Protein AF-A0AAV4RDX1-F1 (afdb_monomer)

Nearest PDB structures (foldseek):
  7c7e-assembly1_A-2  TM=2.075E-01  e=7.417E+00  Escherichia coli IAI39
  8axk-assembly1_C  TM=1.659E-01  e=8.824E+00  Shigella flexneri

Sequence (148 aa):
MASTQFSVLTVLIICLSMTISLCVAQLPKKKDTAIMECVDQQMCQCELVSRFDKCYQYLTDETKIWFVDQINACEIEKVDPDAYTDGVRKICTHDREEIEPCFDDVNKKLMERVRQSATGQFGPDETKAFEEARVCQTILVINIGTSV

Structure (mmCIF, N/CA/C/O backbone):
data_AF-A0AAV4RDX1-F1
#
_entry.id   AF-A0AAV4RDX1-F1
#
loop_
_atom_site.group_PDB
_atom_site.id
_atom_site.type_symbol
_atom_site.label_atom_id
_atom_site.label_alt_id
_atom_site.label_comp_id
_atom_site.label_asym_id
_atom_site.label_entity_id
_atom_site.label_seq_id
_atom_site.pdbx_PDB_ins_code
_atom_site.Cartn_x
_atom_site.Cartn_y
_atom_site.Cartn_z
_atom_site.occupancy
_atom_site.B_iso_or_equiv
_atom_site.auth_seq_id
_atom_site.auth_comp_id
_atom_site.auth_asym_id
_atom_site.auth_atom_id
_atom_site.pdbx_PDB_model_num
ATOM 1 N N . MET A 1 1 ? 0.770 68.997 8.759 1.00 43.66 1 MET A N 1
ATOM 2 C CA . MET A 1 1 ? -0.037 68.505 7.622 1.00 43.66 1 MET A CA 1
ATOM 3 C C . MET A 1 1 ? 0.648 67.267 7.065 1.00 43.66 1 MET A C 1
ATOM 5 O O . MET A 1 1 ? 1.591 67.388 6.300 1.00 43.66 1 MET A O 1
ATOM 9 N N . ALA A 1 2 ? 0.255 66.089 7.544 1.00 48.03 2 ALA A N 1
ATOM 10 C CA . ALA A 1 2 ? 0.837 64.800 7.180 1.00 48.03 2 ALA A CA 1
ATOM 11 C C . ALA A 1 2 ? -0.301 63.934 6.629 1.00 48.03 2 ALA A C 1
ATOM 13 O O . ALA A 1 2 ? -1.037 63.340 7.404 1.00 48.03 2 ALA A O 1
ATOM 14 N N . SER A 1 3 ? -0.538 63.965 5.314 1.00 52.47 3 SER A N 1
ATOM 15 C CA . SER A 1 3 ? -1.714 63.293 4.727 1.00 52.47 3 SER A CA 1
ATOM 16 C C . SER A 1 3 ? -1.479 62.674 3.344 1.00 52.47 3 SER A C 1
ATOM 18 O O . SER A 1 3 ? -2.438 62.381 2.637 1.00 52.47 3 SER A O 1
ATOM 20 N N . THR A 1 4 ? -0.228 62.446 2.939 1.00 51.94 4 THR A N 1
ATOM 21 C CA . THR A 1 4 ? 0.073 61.887 1.602 1.00 51.94 4 THR A CA 1
ATOM 22 C C . THR A 1 4 ? 1.056 60.719 1.598 1.00 51.94 4 THR A C 1
ATOM 24 O O . THR A 1 4 ? 1.109 59.998 0.609 1.00 51.94 4 THR A O 1
ATOM 27 N N . GLN A 1 5 ? 1.789 60.459 2.687 1.00 51.69 5 GLN A N 1
ATOM 28 C CA . GLN A 1 5 ? 2.758 59.351 2.721 1.00 51.69 5 GLN A CA 1
ATOM 29 C C . GLN A 1 5 ? 2.166 57.997 3.138 1.00 51.69 5 GLN A C 1
ATOM 31 O O . GLN A 1 5 ? 2.660 56.966 2.690 1.00 51.69 5 GLN A O 1
ATOM 36 N N . PHE A 1 6 ? 1.088 57.973 3.929 1.00 51.00 6 PHE A N 1
ATOM 37 C CA . PHE A 1 6 ? 0.485 56.707 4.367 1.00 51.00 6 PHE A CA 1
ATOM 38 C C . PHE A 1 6 ? -0.222 55.963 3.226 1.00 51.00 6 PHE A C 1
ATOM 40 O O . PHE A 1 6 ? -0.131 54.744 3.155 1.00 51.00 6 PHE A O 1
ATOM 47 N N . SER A 1 7 ? -0.855 56.669 2.284 1.00 56.03 7 SER A N 1
ATOM 48 C CA . SER A 1 7 ? -1.645 56.028 1.222 1.00 56.03 7 SER A CA 1
ATOM 49 C C . SER A 1 7 ? -0.803 55.268 0.194 1.00 56.03 7 SER A C 1
ATOM 51 O O . SER A 1 7 ? -1.237 54.232 -0.299 1.00 56.03 7 SER A O 1
ATOM 53 N N . VAL A 1 8 ? 0.410 55.740 -0.116 1.00 58.50 8 VAL A N 1
ATOM 54 C CA . VAL A 1 8 ? 1.284 55.081 -1.106 1.00 58.50 8 VAL A CA 1
ATOM 55 C C . VAL A 1 8 ? 1.846 53.772 -0.550 1.00 58.50 8 VAL A C 1
ATOM 57 O O . VAL A 1 8 ? 1.904 52.773 -1.266 1.00 58.50 8 VAL A O 1
ATOM 60 N N . LEU A 1 9 ? 2.200 53.752 0.740 1.00 60.84 9 LEU A N 1
ATOM 61 C CA . LEU A 1 9 ? 2.739 52.561 1.393 1.00 60.84 9 LEU A CA 1
ATOM 62 C C . LEU A 1 9 ? 1.693 51.437 1.449 1.00 60.84 9 LEU A C 1
ATOM 64 O O . LEU A 1 9 ? 2.001 50.290 1.137 1.00 60.84 9 LEU A O 1
ATOM 68 N N . THR A 1 10 ? 0.441 51.771 1.773 1.00 61.06 10 THR A N 1
ATOM 69 C CA . THR A 1 10 ? -0.650 50.790 1.850 1.00 61.06 10 THR A CA 1
ATOM 70 C C . THR A 1 10 ? -0.996 50.215 0.476 1.00 61.06 10 THR A C 1
ATOM 72 O O . THR A 1 10 ? -1.203 49.011 0.355 1.00 61.06 10 THR A O 1
ATOM 75 N N . VAL A 1 11 ? -0.992 51.041 -0.577 1.00 65.94 11 VAL A N 1
ATOM 76 C CA . VAL A 1 11 ? -1.222 50.576 -1.957 1.00 65.94 11 VAL A CA 1
ATOM 77 C C . VAL A 1 11 ? -0.087 49.661 -2.429 1.00 65.94 11 VAL A C 1
ATOM 79 O O . VAL A 1 11 ? -0.359 48.629 -3.034 1.00 65.94 11 VAL A O 1
ATOM 82 N N . LEU A 1 12 ? 1.173 49.968 -2.099 1.00 63.56 12 LEU A N 1
ATOM 83 C CA . LEU A 1 12 ? 2.311 49.101 -2.427 1.00 63.56 12 LEU A CA 1
ATOM 84 C C . LEU A 1 12 ? 2.246 47.746 -1.710 1.00 63.56 12 LEU A C 1
ATOM 86 O O . LEU A 1 12 ? 2.514 46.724 -2.335 1.00 63.56 12 LEU A O 1
ATOM 90 N N . ILE A 1 13 ? 1.841 47.718 -0.437 1.00 67.12 13 ILE A N 1
ATOM 91 C CA . ILE A 1 13 ? 1.683 46.471 0.330 1.00 67.12 13 ILE A CA 1
ATOM 92 C C . ILE A 1 13 ? 0.556 45.605 -0.252 1.00 67.12 13 ILE A C 1
ATOM 94 O O . ILE A 1 13 ? 0.720 44.392 -0.367 1.00 67.12 13 ILE A O 1
ATOM 98 N N . ILE A 1 14 ? -0.560 46.212 -0.672 1.00 63.03 14 ILE A N 1
ATOM 99 C CA . ILE A 1 14 ? -1.676 45.492 -1.308 1.00 63.03 14 ILE A CA 1
ATOM 100 C C . ILE A 1 14 ? -1.275 44.974 -2.699 1.00 63.03 14 ILE A C 1
ATOM 102 O O . ILE A 1 14 ? -1.549 43.825 -3.035 1.00 63.03 14 ILE A O 1
ATOM 106 N N . CYS A 1 15 ? -0.563 45.770 -3.500 1.00 60.66 15 CYS A N 1
ATOM 107 C CA . CYS A 1 15 ? -0.071 45.316 -4.803 1.00 60.66 15 CYS A CA 1
ATOM 108 C C . CYS A 1 15 ? 0.953 44.175 -4.675 1.00 60.66 15 CYS A C 1
ATOM 110 O O . CYS A 1 15 ? 0.930 43.244 -5.480 1.00 60.66 15 CYS A O 1
ATOM 112 N N . LEU A 1 16 ? 1.820 44.211 -3.656 1.00 57.97 16 LEU A N 1
ATOM 113 C CA . LEU A 1 16 ? 2.773 43.135 -3.364 1.00 57.97 16 LEU A CA 1
ATOM 114 C C . LEU A 1 16 ? 2.081 41.869 -2.835 1.00 57.97 16 LEU A C 1
ATOM 116 O O . LEU A 1 16 ? 2.490 40.763 -3.178 1.00 57.97 16 LEU A O 1
ATOM 120 N N . SER A 1 17 ? 1.008 41.989 -2.048 1.00 58.28 17 SER A N 1
ATOM 121 C CA . SER A 1 17 ? 0.277 40.813 -1.555 1.00 58.28 17 SER A CA 1
ATOM 122 C C . SER A 1 17 ? -0.539 40.120 -2.654 1.00 58.28 17 SER A C 1
ATOM 124 O O . SER A 1 17 ? -0.645 38.889 -2.659 1.00 58.28 17 SER A O 1
ATOM 126 N N . MET A 1 18 ? -1.049 40.876 -3.634 1.00 51.94 18 MET A N 1
ATOM 127 C CA . MET A 1 18 ? -1.734 40.309 -4.800 1.00 51.94 18 MET A CA 1
ATOM 128 C C . MET A 1 18 ? -0.763 39.604 -5.759 1.00 51.94 18 MET A C 1
ATOM 130 O O . MET A 1 18 ? -1.091 38.529 -6.257 1.00 51.94 18 MET A O 1
ATOM 134 N N . THR A 1 19 ? 0.453 40.126 -5.969 1.00 53.78 19 THR A N 1
ATOM 135 C CA . THR A 1 19 ? 1.465 39.453 -6.808 1.00 53.78 19 THR A CA 1
ATOM 136 C C . THR A 1 19 ? 2.051 38.207 -6.143 1.00 53.78 19 THR A C 1
ATOM 138 O O . THR A 1 19 ? 2.257 37.206 -6.827 1.00 53.78 19 THR A O 1
ATOM 141 N N . ILE A 1 20 ? 2.224 38.201 -4.815 1.00 53.25 20 ILE A N 1
ATOM 142 C CA . ILE A 1 20 ? 2.609 36.988 -4.071 1.00 53.25 20 ILE A CA 1
ATOM 143 C C . ILE A 1 20 ? 1.514 35.918 -4.183 1.00 53.25 20 ILE A C 1
ATOM 145 O O . ILE A 1 20 ? 1.821 34.758 -4.444 1.00 53.25 20 ILE A O 1
ATOM 149 N N . SER A 1 21 ? 0.238 36.297 -4.069 1.00 50.03 21 SER A N 1
ATOM 150 C CA . SER A 1 21 ? -0.882 35.346 -4.169 1.00 50.03 21 SER A CA 1
ATOM 151 C C . SER A 1 21 ? -1.014 34.728 -5.569 1.00 50.03 21 SER A C 1
ATOM 153 O O . SER A 1 21 ? -1.343 33.550 -5.692 1.00 50.03 21 SER A O 1
ATOM 155 N N . LEU A 1 22 ? -0.696 35.486 -6.626 1.00 44.72 22 LEU A N 1
ATOM 156 C CA . LEU A 1 22 ? -0.676 34.988 -8.007 1.00 44.72 22 LEU A CA 1
ATOM 157 C C . LEU A 1 22 ? 0.538 34.088 -8.303 1.00 44.72 22 LEU A C 1
ATOM 159 O O . LEU A 1 22 ? 0.374 33.075 -8.979 1.00 44.72 22 LEU A O 1
ATOM 163 N N . CYS A 1 23 ? 1.718 34.380 -7.745 1.00 43.03 23 CYS A N 1
ATOM 164 C CA . CYS A 1 23 ? 2.892 33.506 -7.877 1.00 43.03 23 CYS A CA 1
ATOM 165 C C . CYS A 1 23 ? 2.763 32.206 -7.064 1.00 43.03 23 CYS A C 1
ATOM 167 O O . CYS A 1 23 ? 3.229 31.161 -7.509 1.00 43.03 23 CYS A O 1
ATOM 169 N N . VAL A 1 24 ? 2.099 32.235 -5.903 1.00 47.25 24 VAL A N 1
ATOM 170 C CA . VAL A 1 24 ? 1.846 31.027 -5.092 1.00 47.25 24 VAL A CA 1
ATOM 171 C C . VAL A 1 24 ? 0.793 30.122 -5.746 1.00 47.25 24 VAL A C 1
ATOM 173 O O . VAL A 1 24 ? 0.912 28.903 -5.668 1.00 47.25 24 VAL A O 1
ATOM 176 N N . ALA A 1 25 ? -0.186 30.686 -6.462 1.00 47.22 25 ALA A N 1
ATOM 177 C CA . ALA A 1 25 ? -1.179 29.913 -7.217 1.00 47.22 25 ALA A CA 1
ATOM 178 C C . ALA A 1 25 ? -0.620 29.261 -8.501 1.00 47.22 25 ALA A C 1
ATOM 180 O O . ALA A 1 25 ? -1.239 28.343 -9.037 1.00 47.22 25 ALA A O 1
ATOM 181 N N . GLN A 1 26 ? 0.537 29.728 -8.986 1.00 39.31 26 GLN A N 1
ATOM 182 C CA . GLN A 1 26 ? 1.207 29.238 -10.197 1.00 39.31 26 GLN A CA 1
ATOM 183 C C . GLN A 1 26 ? 2.486 28.446 -9.925 1.00 39.31 26 GLN A C 1
ATOM 185 O O . GLN A 1 26 ? 3.146 28.033 -10.880 1.00 39.31 26 GLN A O 1
ATOM 190 N N . LEU A 1 27 ? 2.831 28.175 -8.662 1.00 36.56 27 LEU A N 1
ATOM 191 C CA . LEU A 1 2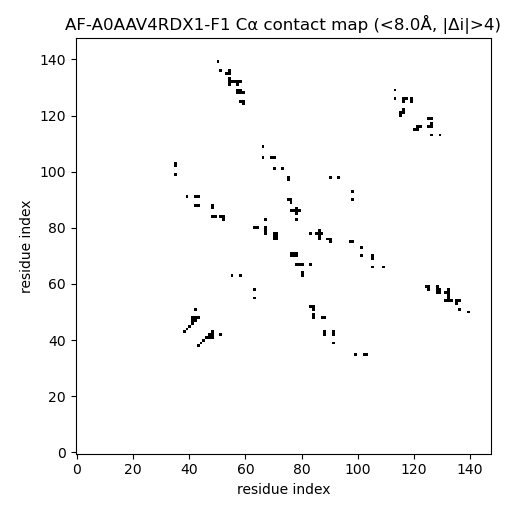7 ? 3.757 27.083 -8.407 1.00 36.56 27 LEU A CA 1
ATOM 192 C C . LEU A 1 27 ? 3.070 25.824 -8.943 1.00 36.56 27 LEU A C 1
ATOM 194 O O . LEU A 1 27 ? 1.999 25.473 -8.431 1.00 36.56 27 LEU A O 1
ATOM 198 N N . PRO A 1 28 ? 3.616 25.155 -9.979 1.00 38.41 28 PRO A N 1
ATOM 199 C CA . PRO A 1 28 ? 3.137 23.828 -10.304 1.00 38.41 28 PRO A CA 1
ATOM 200 C C . PRO A 1 28 ? 3.198 23.069 -8.988 1.00 38.41 28 PRO A C 1
ATOM 202 O O . PRO A 1 28 ? 4.229 23.108 -8.311 1.00 38.41 28 PRO A O 1
ATOM 205 N N . LYS A 1 29 ? 2.077 22.465 -8.575 1.00 41.88 29 LYS A N 1
ATOM 206 C CA . LYS A 1 29 ? 2.102 21.455 -7.522 1.00 41.88 29 LYS A CA 1
ATOM 207 C C . LYS A 1 29 ? 3.239 20.532 -7.934 1.00 41.88 29 LYS A C 1
ATOM 209 O O . LYS A 1 29 ? 3.093 19.844 -8.944 1.00 41.88 29 LYS A O 1
ATOM 214 N N . LYS A 1 30 ? 4.403 20.626 -7.276 1.00 42.34 30 LYS A N 1
ATOM 215 C CA . LYS A 1 30 ? 5.473 19.648 -7.448 1.00 42.34 30 LYS A CA 1
ATOM 216 C C . LYS A 1 30 ? 4.727 18.337 -7.287 1.00 42.34 30 LYS A C 1
ATOM 218 O O . LYS A 1 30 ? 4.103 18.154 -6.242 1.00 42.34 30 LYS A O 1
ATOM 223 N N . LYS A 1 31 ? 4.642 17.538 -8.356 1.00 50.22 31 LYS A N 1
ATOM 224 C CA . LYS A 1 31 ? 4.046 16.208 -8.260 1.00 50.22 31 LYS A CA 1
ATOM 225 C C . LYS A 1 31 ? 4.647 15.569 -7.008 1.00 50.22 31 LYS A C 1
ATOM 227 O O . LYS A 1 31 ? 5.831 15.786 -6.743 1.00 50.22 31 LYS A O 1
ATOM 232 N N . ASP A 1 32 ? 3.849 14.828 -6.253 1.00 56.50 32 ASP A N 1
ATOM 233 C CA . ASP A 1 32 ? 4.271 14.065 -5.072 1.00 56.50 32 ASP A CA 1
ATOM 234 C C . ASP A 1 32 ? 5.271 12.934 -5.435 1.00 56.50 32 ASP A C 1
ATOM 236 O O . ASP A 1 32 ? 5.288 11.871 -4.821 1.00 56.50 32 ASP A O 1
ATOM 240 N N . THR A 1 33 ? 6.163 13.153 -6.412 1.00 63.44 33 THR A N 1
ATOM 241 C CA . THR A 1 33 ? 7.229 12.236 -6.823 1.00 63.44 33 THR A CA 1
ATOM 242 C C . THR A 1 33 ? 8.152 11.898 -5.666 1.00 63.44 33 THR A C 1
ATOM 244 O O . THR A 1 33 ? 8.741 10.830 -5.682 1.00 63.44 33 THR A O 1
ATOM 247 N N . ALA A 1 34 ? 8.237 12.746 -4.636 1.00 72.81 34 ALA A N 1
ATOM 248 C CA . ALA A 1 34 ? 9.002 12.462 -3.424 1.00 72.81 34 ALA A CA 1
ATOM 249 C C . ALA A 1 34 ? 8.492 1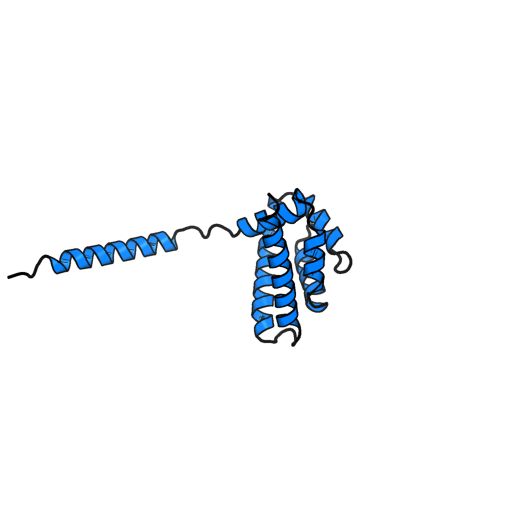1.217 -2.674 1.00 72.81 34 ALA A C 1
ATOM 251 O O . ALA A 1 34 ? 9.289 10.506 -2.065 1.00 72.81 34 ALA A O 1
ATOM 252 N N . ILE A 1 35 ? 7.181 10.938 -2.710 1.00 72.69 35 ILE A N 1
ATOM 253 C CA . ILE A 1 35 ? 6.617 9.741 -2.073 1.00 72.69 35 ILE A CA 1
ATOM 254 C C . ILE A 1 35 ? 6.980 8.511 -2.904 1.00 72.69 35 ILE A C 1
ATOM 256 O O . ILE A 1 35 ? 7.513 7.556 -2.345 1.00 72.69 35 ILE A O 1
ATOM 260 N N . MET A 1 36 ? 6.767 8.556 -4.223 1.00 77.88 36 MET A N 1
ATOM 261 C CA . MET A 1 36 ? 7.145 7.458 -5.121 1.00 77.88 36 MET A CA 1
ATOM 262 C C . MET A 1 36 ? 8.652 7.181 -5.074 1.00 77.88 36 MET A C 1
ATOM 264 O O . MET A 1 36 ? 9.054 6.036 -4.945 1.00 77.88 36 MET A O 1
ATOM 268 N N . GLU A 1 37 ? 9.494 8.216 -5.089 1.00 80.06 37 GLU A N 1
ATOM 269 C CA . GLU A 1 37 ? 10.952 8.094 -4.941 1.00 80.06 37 GLU A CA 1
ATOM 270 C C . GLU A 1 37 ? 11.340 7.424 -3.632 1.00 80.06 37 GLU A C 1
ATOM 272 O O . GLU A 1 37 ? 12.204 6.556 -3.614 1.00 80.06 37 GLU A O 1
ATOM 277 N N . CYS A 1 38 ? 10.695 7.803 -2.531 1.00 76.69 38 CYS A N 1
ATOM 278 C CA . CYS A 1 38 ? 10.953 7.196 -1.233 1.00 76.69 38 CYS A CA 1
ATOM 279 C C . CYS A 1 38 ? 10.548 5.715 -1.213 1.00 76.69 38 CYS A C 1
ATOM 281 O O . CYS A 1 38 ? 11.292 4.876 -0.705 1.00 76.69 38 CYS A O 1
ATOM 283 N N . VAL A 1 39 ? 9.383 5.393 -1.777 1.00 77.75 39 VAL A N 1
ATOM 284 C CA . VAL A 1 39 ? 8.855 4.027 -1.865 1.00 77.75 39 VAL A CA 1
ATOM 285 C C . VAL A 1 39 ? 9.745 3.165 -2.762 1.00 77.75 39 VAL A C 1
ATOM 287 O O . VAL A 1 39 ? 10.206 2.120 -2.311 1.00 77.75 39 VAL A O 1
ATOM 290 N N . ASP A 1 40 ? 10.072 3.632 -3.967 1.00 82.31 40 ASP A N 1
ATOM 291 C CA . ASP A 1 40 ? 10.978 2.970 -4.913 1.00 82.31 40 ASP A CA 1
ATOM 292 C C . ASP A 1 40 ? 12.364 2.733 -4.299 1.00 82.31 40 ASP A C 1
ATOM 294 O O . ASP A 1 40 ? 12.862 1.606 -4.270 1.00 82.31 40 ASP A O 1
ATOM 298 N N . GLN A 1 41 ? 12.959 3.767 -3.697 1.00 81.50 41 GLN A N 1
ATOM 299 C CA . GLN A 1 41 ? 14.251 3.655 -3.029 1.00 81.50 41 GLN A CA 1
ATOM 300 C C . GLN A 1 41 ? 14.216 2.583 -1.935 1.00 81.50 41 GLN A C 1
ATOM 302 O O . GLN A 1 41 ? 15.089 1.719 -1.878 1.00 81.50 41 GLN A O 1
ATOM 307 N N . GLN A 1 42 ? 13.215 2.616 -1.052 1.00 76.56 42 GLN A N 1
ATOM 308 C CA . GLN A 1 42 ? 13.160 1.678 0.066 1.00 76.56 42 GLN A CA 1
ATOM 309 C C . GLN A 1 42 ? 12.856 0.250 -0.391 1.00 76.56 42 GLN A C 1
ATOM 311 O O . GLN A 1 42 ? 13.439 -0.698 0.137 1.00 76.56 42 GLN A O 1
ATOM 316 N N . MET A 1 43 ? 11.951 0.080 -1.349 1.00 77.75 43 MET A N 1
ATOM 317 C CA . MET A 1 43 ? 11.460 -1.232 -1.758 1.00 77.75 43 MET A CA 1
ATOM 318 C C . MET A 1 43 ? 12.388 -1.896 -2.766 1.00 77.75 43 MET A C 1
ATOM 320 O O . MET A 1 43 ? 12.755 -3.054 -2.575 1.00 77.75 43 MET A O 1
ATOM 324 N N . CYS A 1 44 ? 12.807 -1.156 -3.786 1.00 81.44 44 CYS A N 1
ATOM 325 C CA . CYS A 1 44 ? 13.517 -1.698 -4.935 1.00 81.44 44 CYS A CA 1
ATOM 326 C C . CYS A 1 44 ? 15.035 -1.570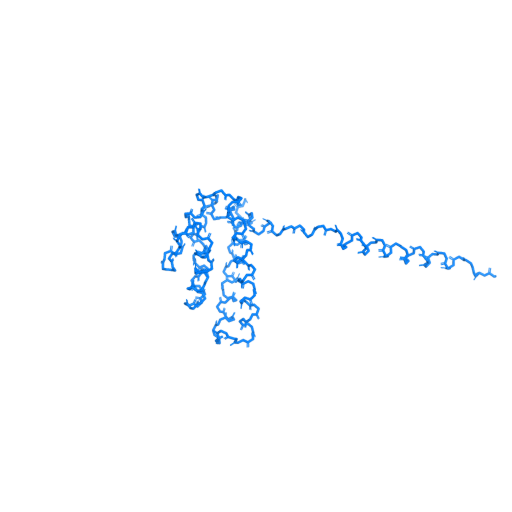 -4.810 1.00 81.44 44 CYS A C 1
ATOM 328 O O . CYS A 1 44 ? 15.753 -2.472 -5.231 1.00 81.44 44 CYS A O 1
ATOM 330 N N . GLN A 1 45 ? 15.541 -0.503 -4.183 1.00 80.62 45 GLN A N 1
ATOM 331 C CA . GLN A 1 45 ? 16.990 -0.272 -4.088 1.00 80.62 45 GLN A CA 1
ATOM 332 C C . GLN A 1 45 ? 17.587 -0.713 -2.747 1.00 80.62 45 GLN A C 1
ATOM 334 O O . GLN A 1 45 ? 18.693 -1.243 -2.702 1.00 80.62 45 GLN A O 1
ATOM 339 N N . CYS A 1 46 ? 16.870 -0.504 -1.641 1.00 77.06 46 CYS A N 1
ATOM 340 C CA . CYS A 1 46 ? 17.313 -0.913 -0.304 1.00 77.06 46 CYS A CA 1
ATOM 341 C C . CYS A 1 46 ? 16.804 -2.308 0.108 1.00 77.06 46 CYS A C 1
ATOM 343 O O . CYS A 1 46 ? 17.081 -2.740 1.226 1.00 77.06 46 CYS A O 1
ATOM 345 N N . GLU A 1 47 ? 16.040 -2.987 -0.760 1.00 73.81 47 GLU A N 1
ATOM 346 C CA . GLU A 1 47 ? 15.455 -4.321 -0.537 1.00 73.81 47 GLU A CA 1
ATOM 347 C C . GLU A 1 47 ? 14.628 -4.438 0.761 1.00 73.81 47 GLU A C 1
ATOM 349 O O . GLU A 1 47 ? 14.484 -5.507 1.364 1.00 73.81 47 GLU A O 1
ATOM 354 N N . LEU A 1 48 ? 14.027 -3.332 1.211 1.00 77.44 48 LEU A N 1
ATOM 355 C CA . LEU A 1 48 ? 13.282 -3.267 2.469 1.00 77.44 48 LEU A CA 1
ATOM 356 C C . LEU A 1 48 ? 11.812 -3.689 2.331 1.00 77.44 48 LEU A C 1
ATOM 358 O O . LEU A 1 48 ? 11.029 -3.436 3.246 1.00 77.44 48 LEU A O 1
ATOM 362 N N . VAL A 1 49 ? 11.425 -4.371 1.244 1.00 78.25 49 VAL A N 1
ATOM 363 C CA . VAL A 1 49 ? 10.043 -4.840 0.990 1.00 78.25 49 VAL A CA 1
ATOM 364 C C . VAL A 1 49 ? 9.456 -5.599 2.186 1.00 78.25 49 VAL A C 1
ATOM 366 O O . VAL A 1 49 ? 8.311 -5.372 2.567 1.00 78.25 49 VAL A O 1
ATOM 369 N N . SER A 1 50 ? 10.261 -6.429 2.857 1.00 76.06 50 SER A N 1
ATOM 370 C CA . SER A 1 50 ? 9.833 -7.188 4.047 1.00 76.06 50 SER A CA 1
ATOM 371 C C . SER A 1 50 ? 9.385 -6.310 5.223 1.00 76.06 50 SER A C 1
ATOM 373 O O . SER A 1 50 ? 8.666 -6.765 6.111 1.00 76.06 50 SER A O 1
ATOM 375 N N . ARG A 1 51 ? 9.810 -5.042 5.268 1.00 74.81 51 ARG A N 1
ATOM 376 C CA . ARG A 1 51 ? 9.356 -4.080 6.275 1.00 74.81 51 ARG A CA 1
ATOM 377 C C . ARG A 1 51 ? 7.973 -3.531 5.922 1.00 74.81 51 ARG A C 1
ATOM 379 O O . ARG A 1 51 ? 7.143 -3.399 6.816 1.00 74.81 51 ARG A O 1
ATOM 386 N N . PHE A 1 52 ? 7.704 -3.283 4.640 1.00 76.81 52 PHE A N 1
ATOM 387 C CA . PHE A 1 52 ? 6.378 -2.874 4.169 1.00 76.81 52 PHE A CA 1
ATOM 388 C C . PHE A 1 52 ? 5.337 -3.963 4.405 1.00 76.81 52 PHE A C 1
ATOM 390 O O . PHE A 1 52 ? 4.236 -3.646 4.840 1.00 76.81 52 PHE A O 1
ATOM 397 N N . ASP A 1 53 ? 5.709 -5.230 4.221 1.00 83.31 53 ASP A N 1
ATOM 398 C CA . ASP A 1 53 ? 4.850 -6.376 4.530 1.00 83.31 53 ASP A CA 1
ATOM 399 C C . ASP A 1 53 ? 4.379 -6.381 5.986 1.00 83.31 53 ASP A C 1
ATOM 401 O O . ASP A 1 53 ? 3.186 -6.453 6.262 1.00 83.31 53 ASP A O 1
ATOM 405 N N . LYS A 1 54 ? 5.301 -6.174 6.933 1.00 84.75 54 LYS A N 1
ATOM 406 C CA . LYS A 1 54 ? 4.953 -6.078 8.359 1.00 84.75 54 LYS A CA 1
ATOM 407 C C . LYS A 1 54 ? 3.923 -4.988 8.633 1.00 84.75 54 LYS A C 1
ATOM 409 O O . LYS A 1 54 ? 3.059 -5.182 9.480 1.00 84.75 54 LYS A O 1
ATOM 414 N N . CYS A 1 55 ? 4.015 -3.854 7.940 1.00 86.94 55 CYS A N 1
ATOM 415 C CA . CYS A 1 55 ? 3.043 -2.780 8.103 1.00 86.94 55 CYS A CA 1
ATOM 416 C C . CYS A 1 55 ? 1.721 -3.069 7.383 1.00 86.94 55 CYS A C 1
ATOM 418 O O . CYS A 1 55 ? 0.663 -2.730 7.906 1.00 86.94 55 CYS A O 1
ATOM 420 N N . TYR A 1 56 ? 1.775 -3.737 6.229 1.00 88.12 56 TYR A N 1
ATOM 421 C CA . TYR A 1 56 ? 0.605 -4.229 5.505 1.00 88.12 56 TYR A CA 1
ATOM 422 C C . TYR A 1 56 ? -0.222 -5.199 6.360 1.00 88.12 56 TYR A C 1
ATOM 424 O O . TYR A 1 56 ? -1.449 -5.157 6.314 1.00 88.12 56 TYR A O 1
ATOM 432 N N . GLN A 1 57 ? 0.420 -6.000 7.220 1.00 90.06 57 GLN A N 1
ATOM 433 C CA . GLN A 1 57 ? -0.287 -6.942 8.091 1.00 90.06 57 GLN A CA 1
ATOM 434 C C . GLN A 1 57 ? -1.245 -6.295 9.105 1.00 90.06 57 GLN A C 1
ATOM 436 O O . GLN A 1 57 ? -2.179 -6.979 9.523 1.00 90.06 57 GLN A O 1
ATOM 441 N N . TYR A 1 58 ? -1.067 -5.015 9.457 1.00 91.81 58 TYR A N 1
ATOM 442 C CA . TYR A 1 58 ? -1.986 -4.288 10.351 1.00 91.81 58 TYR A CA 1
ATOM 443 C C . TYR A 1 58 ? -3.301 -3.883 9.684 1.00 91.81 58 TYR A C 1
ATOM 445 O O . TYR A 1 58 ? -4.261 -3.564 10.381 1.00 91.81 58 TYR A O 1
ATOM 453 N N . LEU A 1 59 ? -3.356 -3.872 8.350 1.00 92.00 59 LEU A N 1
ATOM 454 C CA . LEU A 1 59 ? -4.593 -3.595 7.631 1.00 92.00 59 LEU A CA 1
ATOM 455 C C . LEU A 1 59 ? -5.603 -4.721 7.879 1.00 92.00 59 LEU A C 1
ATOM 457 O O . LEU A 1 59 ? -5.230 -5.876 8.093 1.00 92.00 59 LEU A O 1
ATOM 461 N N . THR A 1 60 ? -6.890 -4.389 7.823 1.00 94.12 60 THR A N 1
ATOM 462 C CA . THR A 1 60 ? -7.949 -5.403 7.858 1.00 94.12 60 THR A CA 1
ATOM 463 C C . THR A 1 60 ? -7.875 -6.285 6.608 1.00 94.12 60 THR A C 1
ATOM 465 O O . THR A 1 60 ? -7.377 -5.852 5.565 1.00 94.12 60 THR A O 1
ATOM 468 N N . ASP A 1 61 ? -8.432 -7.493 6.670 1.00 93.94 61 ASP A N 1
ATOM 469 C CA . ASP A 1 61 ? -8.495 -8.382 5.503 1.00 93.94 61 ASP A CA 1
ATOM 470 C C . ASP A 1 61 ? -9.275 -7.748 4.339 1.00 93.94 61 ASP A C 1
ATOM 472 O O . ASP A 1 61 ? -8.876 -7.872 3.181 1.00 93.94 61 ASP A O 1
ATOM 476 N N . GLU A 1 62 ? -10.336 -6.987 4.636 1.00 93.00 62 GLU A N 1
ATOM 477 C CA . GLU A 1 62 ? -11.101 -6.257 3.619 1.00 93.00 62 GLU A CA 1
ATOM 478 C C . GLU A 1 62 ? -10.220 -5.234 2.891 1.00 93.00 62 GLU A C 1
ATOM 480 O O . GLU A 1 62 ? -10.187 -5.197 1.659 1.00 93.00 62 GLU A O 1
ATOM 485 N N . THR A 1 63 ? -9.469 -4.422 3.638 1.00 93.31 63 THR A N 1
ATOM 486 C CA . THR A 1 63 ? -8.573 -3.428 3.042 1.00 93.31 63 THR A CA 1
ATOM 487 C C . THR A 1 63 ? -7.395 -4.081 2.327 1.00 93.31 63 THR A C 1
ATOM 489 O O . THR A 1 63 ? -6.995 -3.582 1.277 1.00 93.31 63 THR A O 1
ATOM 492 N N . LYS A 1 64 ? -6.864 -5.202 2.828 1.00 93.12 64 LYS A N 1
ATOM 493 C CA . LYS A 1 64 ? -5.797 -5.968 2.164 1.00 93.12 64 LYS A CA 1
ATOM 494 C C . LYS A 1 64 ? -6.219 -6.435 0.774 1.00 93.12 64 LYS A C 1
ATOM 496 O O . LYS A 1 64 ? -5.496 -6.173 -0.189 1.00 93.12 64 LYS A O 1
ATOM 501 N N . ILE A 1 65 ? -7.392 -7.066 0.678 1.00 94.62 65 ILE A N 1
ATOM 502 C CA . ILE A 1 65 ? -7.972 -7.540 -0.585 1.00 94.62 65 ILE A CA 1
ATOM 503 C C . ILE A 1 65 ? -8.231 -6.354 -1.514 1.00 94.62 65 ILE A C 1
ATOM 505 O O . ILE A 1 65 ? -7.728 -6.327 -2.634 1.00 94.62 65 ILE A O 1
ATOM 509 N N . TRP A 1 66 ? -8.932 -5.327 -1.022 1.00 94.94 66 TRP A N 1
ATOM 510 C CA . TRP A 1 66 ? -9.243 -4.137 -1.811 1.00 94.94 66 TRP A CA 1
ATOM 511 C C . TRP A 1 66 ? -7.987 -3.450 -2.361 1.00 94.94 66 TRP A C 1
ATOM 513 O O . TRP A 1 66 ? -7.971 -3.025 -3.517 1.00 94.94 66 TRP A O 1
ATOM 523 N N . PHE A 1 67 ? -6.933 -3.329 -1.550 1.00 93.06 67 PHE A N 1
ATOM 524 C CA . PHE A 1 67 ? -5.694 -2.663 -1.944 1.00 93.06 67 PHE A CA 1
ATOM 525 C C . PHE A 1 67 ? -4.982 -3.430 -3.058 1.00 93.06 67 PHE A C 1
ATOM 527 O O . PHE A 1 67 ? -4.544 -2.833 -4.040 1.00 93.06 67 PHE A O 1
ATOM 534 N N . VAL A 1 68 ? -4.932 -4.757 -2.944 1.00 93.12 68 VAL A N 1
ATOM 535 C CA . VAL A 1 68 ? -4.371 -5.623 -3.984 1.00 93.12 68 VAL A CA 1
ATOM 536 C C . VAL A 1 68 ? -5.209 -5.586 -5.258 1.00 93.12 68 VAL A C 1
ATOM 538 O O . VAL A 1 68 ? -4.635 -5.531 -6.341 1.00 93.12 68 VAL A O 1
ATOM 541 N N . ASP A 1 69 ? -6.536 -5.508 -5.161 1.00 95.19 69 ASP A N 1
ATOM 542 C CA . ASP A 1 69 ? -7.396 -5.303 -6.331 1.00 95.19 69 ASP A CA 1
ATOM 543 C C . ASP A 1 69 ? -7.099 -3.971 -7.036 1.00 95.19 69 ASP A C 1
ATOM 545 O O . ASP A 1 69 ? -7.103 -3.917 -8.265 1.00 95.19 69 ASP A O 1
ATOM 549 N N . GLN A 1 70 ? -6.794 -2.901 -6.288 1.00 94.75 70 GLN A N 1
ATOM 550 C CA . GLN A 1 70 ? -6.396 -1.624 -6.895 1.00 94.75 70 GLN A CA 1
ATOM 551 C C . GLN A 1 70 ? -5.052 -1.719 -7.622 1.00 94.75 70 GLN A C 1
ATOM 553 O O . GLN A 1 70 ? -4.921 -1.142 -8.697 1.00 94.75 70 GLN A O 1
ATOM 558 N N . ILE A 1 71 ? -4.079 -2.450 -7.068 1.00 91.38 71 ILE A N 1
ATOM 559 C CA . ILE A 1 71 ? -2.786 -2.693 -7.727 1.00 91.38 71 ILE A CA 1
ATOM 560 C C . ILE A 1 71 ? -2.984 -3.549 -8.983 1.00 91.38 71 ILE A C 1
ATOM 562 O O . ILE A 1 71 ? -2.499 -3.204 -10.058 1.00 91.38 71 ILE A O 1
ATOM 566 N N . ASN A 1 72 ? -3.748 -4.637 -8.873 1.00 93.25 72 ASN A N 1
ATOM 567 C CA . ASN A 1 72 ? -4.017 -5.554 -9.980 1.00 93.25 72 ASN A CA 1
ATOM 568 C C . ASN A 1 72 ? -4.792 -4.889 -11.123 1.00 93.25 72 ASN A C 1
ATOM 570 O O . ASN A 1 72 ? -4.597 -5.254 -12.280 1.00 93.25 72 ASN A O 1
ATOM 574 N N . ALA A 1 73 ? -5.634 -3.895 -10.825 1.00 94.25 73 ALA A N 1
ATOM 575 C CA . ALA A 1 73 ? -6.343 -3.111 -11.834 1.00 94.25 73 ALA A CA 1
ATOM 576 C C . ALA A 1 73 ? -5.410 -2.280 -12.733 1.00 94.25 73 ALA A C 1
ATOM 578 O O . ALA A 1 73 ? -5.846 -1.818 -13.785 1.00 94.25 73 ALA A O 1
ATOM 579 N N . CYS A 1 74 ? -4.147 -2.091 -12.341 1.00 89.06 74 CYS A N 1
ATOM 580 C CA . CYS A 1 74 ? -3.142 -1.458 -13.188 1.00 89.06 74 CYS A CA 1
ATOM 581 C C . CYS A 1 74 ? -2.538 -2.402 -14.235 1.00 89.06 74 CYS A C 1
ATOM 583 O O . CYS A 1 74 ? -1.816 -1.928 -15.101 1.00 89.06 74 CYS A O 1
ATOM 585 N N . GLU A 1 75 ? -2.787 -3.715 -14.148 1.00 89.62 75 GLU A N 1
ATOM 586 C CA . GLU A 1 75 ? -2.315 -4.732 -15.105 1.00 89.62 75 GLU A CA 1
ATOM 587 C C . GLU A 1 75 ? -0.780 -4.811 -15.2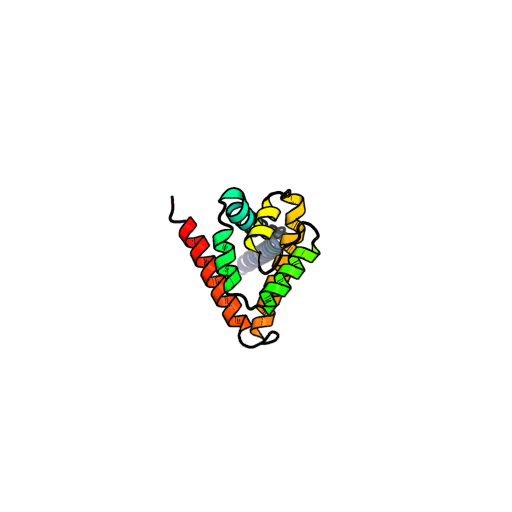97 1.00 89.62 75 GLU A C 1
ATOM 589 O O . GLU A 1 75 ? -0.316 -5.456 -16.232 1.00 89.62 75 GLU A O 1
ATOM 594 N N . ILE A 1 76 ? 0.012 -4.217 -14.392 1.00 85.31 76 ILE A N 1
ATOM 595 C CA . ILE A 1 76 ? 1.491 -4.229 -14.436 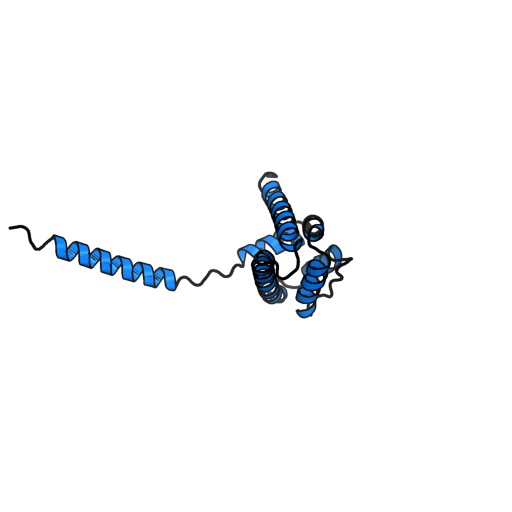1.00 85.31 76 ILE A CA 1
ATOM 596 C C . ILE A 1 76 ? 2.041 -5.574 -13.947 1.00 85.31 76 ILE A C 1
ATOM 598 O O . ILE A 1 76 ? 2.827 -6.235 -14.618 1.00 85.31 76 ILE A O 1
ATOM 602 N N . GLU A 1 77 ? 1.615 -5.995 -12.758 1.00 88.19 77 GLU A N 1
ATOM 603 C CA . GLU A 1 77 ? 2.012 -7.259 -12.149 1.00 88.19 77 GLU A CA 1
ATOM 604 C C . GLU A 1 77 ? 0.861 -7.771 -11.294 1.00 88.19 77 GLU A C 1
ATOM 606 O O . GLU A 1 77 ? 0.201 -7.005 -10.587 1.00 88.19 77 GLU A O 1
ATOM 611 N N . LYS A 1 78 ? 0.627 -9.084 -11.335 1.00 89.56 78 LYS A N 1
ATOM 612 C CA . LYS A 1 78 ? -0.409 -9.696 -10.513 1.00 89.56 78 LYS A CA 1
ATOM 613 C C . LYS A 1 78 ? 0.119 -9.947 -9.102 1.00 89.56 78 LYS A C 1
ATOM 615 O O . LYS A 1 78 ? 0.992 -10.789 -8.891 1.00 89.56 78 LYS A O 1
ATOM 620 N N . VAL A 1 79 ? -0.473 -9.258 -8.137 1.00 89.56 79 VAL A N 1
ATOM 621 C CA . VAL A 1 79 ? -0.224 -9.407 -6.705 1.00 89.56 79 VAL A CA 1
ATOM 622 C C . VAL A 1 79 ? -1.315 -10.280 -6.086 1.00 89.56 79 VAL A C 1
ATOM 624 O O . VAL A 1 79 ? -2.500 -10.145 -6.393 1.00 89.56 79 VAL A O 1
ATOM 627 N N . ASP A 1 80 ? -0.900 -11.194 -5.217 1.00 88.38 80 ASP A N 1
ATOM 628 C CA . ASP A 1 80 ? -1.778 -12.004 -4.373 1.00 88.38 80 ASP A CA 1
ATOM 629 C C . ASP A 1 80 ? -1.797 -11.378 -2.964 1.00 88.38 80 ASP A C 1
ATOM 631 O O . ASP A 1 80 ? -0.714 -11.070 -2.457 1.00 88.38 80 ASP A O 1
ATOM 635 N N . PRO A 1 81 ? -2.964 -11.164 -2.323 1.00 83.38 81 PRO A N 1
ATOM 636 C CA . PRO A 1 81 ? -3.028 -10.651 -0.952 1.00 83.38 81 PRO A CA 1
ATOM 637 C C . PRO A 1 81 ? -2.221 -11.468 0.059 1.00 83.38 81 PRO A C 1
ATOM 639 O O . PRO A 1 81 ? -1.587 -10.885 0.941 1.00 83.38 81 PRO A O 1
ATOM 642 N N . ASP A 1 82 ? -2.168 -12.792 -0.107 1.00 86.12 82 ASP A N 1
ATOM 643 C CA . ASP A 1 82 ? -1.433 -13.691 0.789 1.00 86.12 82 ASP A CA 1
ATOM 644 C C . ASP A 1 82 ? 0.068 -13.752 0.456 1.00 86.12 82 ASP A C 1
ATOM 646 O O . ASP A 1 82 ? 0.879 -14.187 1.275 1.00 86.12 82 ASP A O 1
ATOM 650 N N . ALA A 1 83 ? 0.460 -13.275 -0.731 1.00 85.31 83 ALA A N 1
ATOM 651 C CA . ALA A 1 83 ? 1.848 -13.184 -1.184 1.00 85.31 83 ALA A CA 1
ATOM 652 C C . ALA A 1 83 ? 2.242 -11.745 -1.565 1.00 85.31 83 ALA A C 1
ATOM 654 O O . ALA A 1 83 ? 3.030 -11.529 -2.494 1.00 85.31 83 ALA A O 1
ATOM 655 N N . TYR A 1 84 ? 1.714 -10.757 -0.829 1.00 84.19 84 TYR A N 1
ATOM 656 C CA . TYR A 1 84 ? 1.899 -9.328 -1.100 1.00 84.19 84 TYR A CA 1
ATOM 657 C C . TYR A 1 84 ? 3.377 -8.958 -1.284 1.00 84.19 84 TYR A C 1
ATOM 659 O O . TYR A 1 84 ? 3.738 -8.343 -2.284 1.00 84.19 84 TYR A O 1
ATOM 667 N N . THR A 1 85 ? 4.253 -9.410 -0.378 1.00 83.81 85 THR A N 1
ATOM 668 C CA . THR A 1 85 ? 5.710 -9.192 -0.464 1.00 83.81 85 THR A CA 1
ATOM 669 C C . THR A 1 85 ? 6.296 -9.605 -1.812 1.00 83.81 85 THR A C 1
ATOM 671 O O . THR A 1 85 ? 7.085 -8.862 -2.397 1.00 83.81 85 THR A O 1
ATOM 674 N N . ASP A 1 86 ? 5.951 -10.795 -2.298 1.00 85.31 86 ASP A N 1
ATOM 675 C CA . ASP A 1 86 ? 6.551 -11.338 -3.513 1.00 85.31 86 ASP A CA 1
ATOM 676 C C . ASP A 1 86 ? 5.977 -10.667 -4.760 1.00 85.31 86 ASP A C 1
ATOM 678 O O . ASP A 1 86 ? 6.735 -10.349 -5.675 1.00 85.31 86 ASP A O 1
ATOM 682 N N . GLY A 1 87 ? 4.669 -10.391 -4.780 1.00 84.44 87 GLY A N 1
ATOM 683 C CA . GLY A 1 87 ? 4.041 -9.631 -5.863 1.00 84.44 87 GLY A CA 1
ATOM 684 C C . GLY A 1 87 ? 4.620 -8.222 -5.972 1.00 84.44 87 GLY A C 1
ATOM 685 O O . GLY A 1 87 ? 4.990 -7.768 -7.049 1.00 84.44 87 GLY A O 1
ATOM 686 N N . VAL A 1 88 ? 4.806 -7.559 -4.838 1.00 81.62 88 VAL A N 1
ATOM 687 C CA . VAL A 1 88 ? 5.345 -6.204 -4.789 1.00 81.62 88 VAL A CA 1
ATOM 688 C C . VAL A 1 88 ? 6.844 -6.152 -5.088 1.00 81.62 88 VAL A C 1
ATOM 690 O O . VAL A 1 88 ? 7.306 -5.203 -5.713 1.00 81.62 88 VAL A O 1
ATOM 693 N N . ARG A 1 89 ? 7.622 -7.183 -4.734 1.00 85.44 89 ARG A N 1
ATOM 694 C CA . ARG A 1 89 ? 9.030 -7.272 -5.157 1.00 85.44 89 ARG A CA 1
ATOM 695 C C . ARG A 1 89 ? 9.159 -7.330 -6.681 1.00 85.44 89 ARG A C 1
ATOM 697 O O . ARG A 1 89 ? 10.104 -6.773 -7.224 1.00 85.44 89 ARG A O 1
ATOM 704 N N . LYS A 1 90 ? 8.223 -7.981 -7.374 1.00 87.44 90 LYS A N 1
ATOM 705 C CA . LYS A 1 90 ? 8.217 -8.025 -8.843 1.00 87.44 90 LYS A CA 1
ATOM 706 C C . LYS A 1 90 ? 7.859 -6.683 -9.477 1.00 87.44 90 LYS A C 1
ATOM 708 O O . LYS A 1 90 ? 8.312 -6.415 -10.578 1.00 87.44 90 LYS A O 1
ATOM 713 N N . ILE A 1 91 ? 7.143 -5.800 -8.778 1.00 85.12 91 ILE A N 1
ATOM 714 C CA . ILE A 1 91 ? 6.918 -4.428 -9.264 1.00 85.12 91 ILE A CA 1
ATOM 715 C C . ILE A 1 91 ? 8.264 -3.720 -9.505 1.00 85.12 91 ILE A C 1
ATOM 717 O O . ILE A 1 91 ? 8.406 -3.009 -10.489 1.00 85.12 91 ILE A O 1
ATOM 721 N N . CYS A 1 92 ? 9.289 -4.012 -8.699 1.00 84.38 92 CYS A N 1
ATOM 722 C CA . CYS A 1 92 ? 10.639 -3.465 -8.862 1.00 84.38 92 CYS A CA 1
ATOM 723 C C . CYS A 1 92 ? 11.392 -3.926 -10.123 1.00 84.38 92 CYS A C 1
ATOM 725 O O . CYS A 1 92 ? 12.508 -3.463 -10.350 1.00 84.38 92 CYS A O 1
ATOM 727 N N . THR A 1 93 ? 10.849 -4.857 -10.919 1.00 89.06 93 THR A N 1
ATOM 728 C CA . THR A 1 93 ? 11.454 -5.252 -12.204 1.00 89.06 93 THR A CA 1
ATOM 729 C C . THR A 1 93 ? 10.942 -4.436 -13.388 1.00 89.06 93 THR A C 1
ATOM 731 O O . THR A 1 93 ? 11.449 -4.620 -14.492 1.00 89.06 93 THR A O 1
ATOM 734 N N . HIS A 1 94 ? 9.939 -3.583 -13.175 1.00 88.19 94 HIS A N 1
ATOM 735 C CA . HIS A 1 94 ? 9.359 -2.717 -14.200 1.00 88.19 94 HIS A CA 1
ATOM 736 C C . HIS A 1 94 ? 9.975 -1.318 -14.148 1.00 88.19 94 HIS A C 1
ATOM 738 O O . HIS A 1 94 ? 10.522 -0.898 -13.124 1.00 88.19 94 HIS A O 1
ATOM 744 N N . ASP A 1 95 ? 9.886 -0.584 -15.254 1.00 87.88 95 ASP A N 1
ATOM 745 C CA . ASP A 1 95 ? 10.423 0.770 -15.321 1.00 87.88 95 ASP A CA 1
ATOM 746 C C . ASP A 1 95 ? 9.578 1.735 -14.478 1.00 87.88 95 ASP A C 1
ATOM 748 O O . ASP A 1 95 ? 8.346 1.699 -14.479 1.00 87.88 95 ASP A O 1
ATOM 752 N N . ARG A 1 96 ? 10.234 2.674 -13.786 1.00 84.50 96 ARG A N 1
ATOM 753 C CA . ARG A 1 96 ? 9.543 3.670 -12.947 1.00 84.50 96 ARG A CA 1
ATOM 754 C C . ARG A 1 96 ? 8.470 4.447 -13.715 1.00 84.50 96 ARG A C 1
ATOM 756 O O . ARG A 1 96 ? 7.425 4.746 -13.146 1.00 84.50 96 ARG A O 1
ATOM 763 N N . GLU A 1 97 ? 8.722 4.779 -14.980 1.00 86.38 97 GLU A N 1
ATOM 764 C CA . GLU A 1 97 ? 7.773 5.521 -15.821 1.00 86.38 97 GLU A CA 1
ATOM 765 C C . GLU A 1 97 ? 6.473 4.739 -16.079 1.00 86.38 97 GLU A C 1
ATOM 767 O O . GLU A 1 97 ? 5.419 5.350 -16.255 1.00 86.38 97 GLU A O 1
ATOM 772 N N . GLU A 1 98 ? 6.534 3.406 -16.049 1.00 86.50 98 GLU A N 1
ATOM 773 C CA . GLU A 1 98 ? 5.380 2.513 -16.183 1.00 86.50 98 GLU A CA 1
ATOM 774 C C . GLU A 1 98 ? 4.604 2.395 -14.862 1.00 86.50 98 GLU A C 1
ATOM 776 O O . GLU A 1 98 ? 3.373 2.383 -14.849 1.00 86.50 98 GLU A O 1
ATOM 781 N N . ILE A 1 99 ? 5.318 2.387 -13.733 1.00 87.62 99 ILE A N 1
ATOM 782 C CA . ILE A 1 99 ? 4.734 2.208 -12.397 1.00 87.62 99 ILE A CA 1
ATOM 783 C C . ILE A 1 99 ? 4.139 3.509 -11.845 1.00 87.62 99 ILE A C 1
ATOM 785 O O . ILE A 1 99 ? 3.093 3.477 -11.195 1.00 87.62 99 ILE A O 1
ATOM 789 N N . GLU A 1 100 ? 4.786 4.656 -12.075 1.00 87.94 100 GLU A N 1
ATOM 790 C CA . GLU A 1 100 ? 4.441 5.941 -11.446 1.00 87.94 100 GLU A CA 1
ATOM 791 C C . GLU A 1 100 ? 2.958 6.332 -11.625 1.00 87.94 100 GLU A C 1
ATOM 793 O O . GLU A 1 100 ? 2.322 6.676 -10.625 1.00 87.94 100 GLU A O 1
ATOM 798 N N . PRO A 1 101 ? 2.342 6.219 -12.822 1.00 90.06 101 PRO A N 1
ATOM 799 C CA . PRO A 1 101 ? 0.923 6.534 -12.987 1.00 90.06 101 PRO A CA 1
ATOM 800 C C . PRO A 1 101 ? -0.001 5.640 -12.149 1.00 90.06 101 PRO A C 1
ATOM 802 O O . PRO A 1 101 ? -0.985 6.127 -11.589 1.00 90.06 101 PRO A O 1
ATOM 805 N N . CYS A 1 102 ? 0.315 4.344 -12.050 1.00 90.19 102 CYS A N 1
ATOM 806 C CA . CYS A 1 102 ? -0.438 3.403 -11.222 1.00 90.19 102 CYS A CA 1
ATOM 807 C C . CYS A 1 102 ? -0.266 3.725 -9.736 1.00 90.19 102 CYS A C 1
ATOM 809 O O . CYS A 1 102 ? -1.249 3.799 -8.998 1.00 90.19 102 CYS A O 1
ATOM 811 N N . PHE A 1 103 ? 0.974 3.965 -9.302 1.00 88.94 103 PHE A N 1
ATOM 812 C CA . PHE A 1 103 ? 1.278 4.317 -7.920 1.00 88.94 103 PHE A CA 1
ATOM 813 C C . PHE A 1 103 ? 0.495 5.556 -7.473 1.00 88.94 103 PHE A C 1
ATOM 815 O O . PHE A 1 103 ? -0.148 5.529 -6.422 1.00 88.94 103 PHE A O 1
ATOM 822 N N . ASP A 1 104 ? 0.493 6.615 -8.284 1.00 88.94 104 ASP A N 1
ATOM 823 C CA . ASP A 1 104 ? -0.219 7.857 -7.981 1.00 88.94 104 ASP A CA 1
ATOM 824 C C . ASP A 1 104 ? -1.738 7.634 -7.835 1.00 88.94 104 ASP A C 1
ATOM 826 O O . ASP A 1 104 ? -2.357 8.160 -6.901 1.00 88.94 104 ASP A O 1
ATOM 830 N N . ASP A 1 105 ? -2.352 6.841 -8.723 1.00 91.81 105 ASP A N 1
ATOM 831 C CA . ASP A 1 105 ? -3.788 6.532 -8.660 1.00 91.81 105 ASP A CA 1
ATOM 832 C C . ASP A 1 105 ? -4.142 5.677 -7.435 1.00 91.81 105 ASP A C 1
ATOM 834 O O . ASP A 1 105 ? -5.057 6.015 -6.674 1.00 91.81 105 ASP A O 1
ATOM 838 N N . VAL A 1 106 ? -3.386 4.602 -7.195 1.00 91.50 106 VAL A N 1
ATOM 839 C CA . VAL A 1 106 ? -3.587 3.709 -6.046 1.00 91.50 106 VAL A CA 1
ATOM 840 C C . VAL A 1 106 ? -3.386 4.467 -4.734 1.00 91.50 106 VAL A C 1
ATOM 842 O O . VAL A 1 106 ? -4.220 4.363 -3.833 1.00 91.50 106 VAL A O 1
ATOM 845 N N . ASN A 1 107 ? -2.343 5.294 -4.630 1.00 88.56 107 ASN A N 1
ATOM 846 C CA . ASN A 1 107 ? -2.087 6.117 -3.451 1.00 88.56 107 ASN A CA 1
ATOM 847 C C . ASN A 1 107 ? -3.229 7.115 -3.204 1.00 88.56 107 ASN A C 1
ATOM 849 O O . ASN A 1 107 ? -3.712 7.251 -2.080 1.00 88.56 107 ASN A O 1
ATOM 853 N N . LYS A 1 108 ? -3.743 7.770 -4.252 1.00 90.94 108 LYS A N 1
ATOM 854 C CA . LYS A 1 108 ? -4.897 8.672 -4.128 1.00 90.94 108 LYS A CA 1
ATOM 8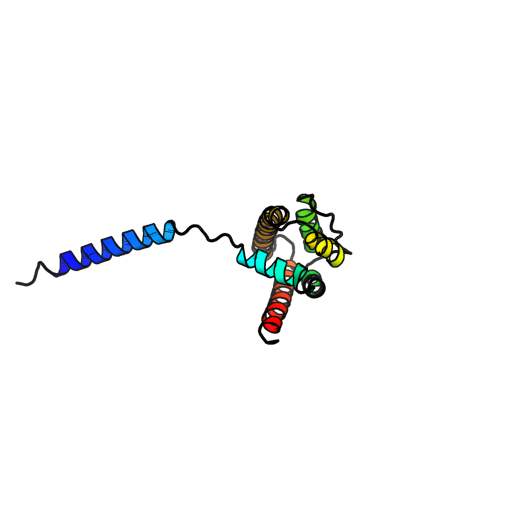55 C C . LYS A 1 108 ? -6.140 7.945 -3.608 1.00 90.94 108 LYS A C 1
ATOM 857 O O . LYS A 1 108 ? -6.831 8.469 -2.731 1.00 90.94 108 LYS A O 1
ATOM 862 N N . LYS A 1 109 ? -6.427 6.749 -4.125 1.00 93.75 109 LYS A N 1
ATOM 863 C CA . LYS A 1 109 ? -7.546 5.914 -3.662 1.00 93.75 109 LYS A CA 1
ATOM 864 C C . LYS A 1 109 ? -7.352 5.460 -2.217 1.00 93.75 109 LYS A C 1
ATOM 866 O O . LYS A 1 109 ? -8.309 5.487 -1.446 1.00 93.75 109 LYS A O 1
ATOM 871 N N . LEU A 1 110 ? -6.128 5.094 -1.835 1.00 90.94 110 LEU A N 1
ATOM 872 C CA . LEU A 1 110 ? -5.780 4.717 -0.465 1.00 90.94 110 LEU A CA 1
ATOM 873 C C . LEU A 1 110 ? -6.023 5.878 0.503 1.00 90.94 110 LEU A C 1
ATOM 875 O O . LEU A 1 110 ? -6.700 5.701 1.512 1.00 90.94 110 LEU A O 1
ATOM 879 N N . MET A 1 111 ? -5.553 7.080 0.166 1.00 89.44 111 MET A N 1
ATOM 880 C CA . MET A 1 111 ? -5.769 8.280 0.979 1.00 89.44 111 MET A CA 1
ATOM 881 C C . MET A 1 111 ? -7.255 8.612 1.147 1.00 89.44 111 MET A C 1
ATOM 883 O O . MET A 1 111 ? -7.689 9.007 2.230 1.00 89.44 111 MET A O 1
ATOM 887 N N . GLU A 1 112 ? -8.057 8.414 0.101 1.00 93.31 112 GLU A N 1
ATOM 888 C CA . GLU A 1 112 ? -9.506 8.584 0.191 1.00 93.31 112 GLU A CA 1
ATOM 889 C C . GLU A 1 112 ? -10.161 7.508 1.072 1.00 93.31 112 GLU A C 1
ATOM 891 O O . GLU A 1 112 ? -11.029 7.836 1.883 1.00 93.31 112 GLU A O 1
ATOM 896 N N . ARG A 1 113 ? -9.714 6.246 0.994 1.00 91.56 113 ARG A N 1
ATOM 897 C CA . ARG A 1 113 ? -10.201 5.166 1.867 1.00 91.56 113 ARG A CA 1
ATOM 898 C C . ARG A 1 113 ? -9.882 5.440 3.339 1.00 91.56 113 ARG A C 1
ATOM 900 O O . ARG A 1 113 ? -10.771 5.296 4.171 1.00 91.56 113 ARG A O 1
ATOM 907 N N . VAL A 1 114 ? -8.679 5.928 3.650 1.00 89.56 114 VAL A N 1
ATOM 908 C CA . VAL A 1 114 ? -8.291 6.380 5.004 1.00 89.56 114 VAL A CA 1
ATOM 909 C C . VAL A 1 114 ? -9.196 7.517 5.489 1.00 89.56 114 VAL A C 1
ATOM 911 O O . VAL A 1 114 ? -9.626 7.552 6.640 1.00 89.56 114 VAL A O 1
ATOM 914 N N . ARG A 1 115 ? -9.535 8.470 4.615 1.00 90.19 115 ARG A N 1
ATOM 915 C CA . ARG A 1 115 ? -10.451 9.563 4.972 1.00 90.19 115 ARG A CA 1
ATOM 916 C C . ARG A 1 115 ? -11.861 9.046 5.277 1.00 90.19 115 ARG A C 1
ATOM 918 O O . ARG A 1 115 ? -12.522 9.551 6.182 1.00 90.19 115 ARG A O 1
ATOM 925 N N . GLN A 1 116 ? -12.324 8.062 4.514 1.00 89.19 116 GLN A N 1
ATOM 926 C CA . GLN A 1 116 ? -13.633 7.428 4.673 1.00 89.19 116 GLN A CA 1
ATOM 927 C C . GLN A 1 116 ? -13.681 6.449 5.859 1.00 89.19 116 GLN A C 1
ATOM 929 O O . GLN A 1 116 ? -14.729 6.298 6.480 1.00 89.19 116 GLN A O 1
ATOM 934 N N . SER A 1 117 ? -12.566 5.828 6.255 1.00 89.75 117 SER A N 1
ATOM 935 C CA . SER A 1 117 ? -12.544 4.970 7.447 1.00 89.75 117 SER A CA 1
ATOM 936 C C . SER A 1 117 ? -12.874 5.764 8.711 1.00 89.75 117 SER A C 1
ATOM 938 O O . SER A 1 117 ? -13.603 5.269 9.569 1.00 89.75 117 SER A O 1
ATOM 940 N N . ALA A 1 118 ? -12.429 7.024 8.787 1.00 86.38 118 ALA A N 1
ATOM 941 C CA . ALA A 1 118 ? -12.702 7.923 9.907 1.00 86.38 118 ALA A CA 1
ATOM 942 C C . ALA A 1 118 ? -14.198 8.246 10.093 1.00 86.38 118 ALA A C 1
ATOM 944 O O . ALA A 1 118 ? -14.601 8.688 11.168 1.00 86.38 118 ALA A O 1
ATOM 945 N N . THR A 1 119 ? -15.034 8.026 9.071 1.00 88.69 119 THR A N 1
ATOM 946 C CA . THR A 1 119 ? -16.496 8.181 9.172 1.00 88.69 119 THR A CA 1
ATOM 947 C C . THR A 1 119 ? -17.207 6.880 9.561 1.00 88.69 119 THR A C 1
ATOM 949 O O . THR A 1 119 ? -18.429 6.875 9.697 1.00 88.69 119 THR A O 1
ATOM 952 N N . GLY A 1 120 ? -16.464 5.783 9.754 1.00 85.00 120 GLY A N 1
ATOM 953 C CA . GLY A 1 120 ? -16.995 4.461 10.096 1.00 85.00 120 GLY A CA 1
ATOM 954 C C . GLY A 1 120 ? -17.578 3.686 8.910 1.00 85.00 120 GLY A C 1
ATOM 955 O O . GLY A 1 120 ? -18.233 2.668 9.118 1.00 85.00 120 GLY A O 1
ATOM 956 N N . GLN A 1 121 ? -17.355 4.144 7.672 1.00 87.81 121 GLN A N 1
ATOM 957 C CA . GLN A 1 121 ? -17.950 3.557 6.464 1.00 87.81 121 GLN A CA 1
ATOM 958 C C . GLN A 1 121 ? -17.557 2.087 6.228 1.00 87.81 121 GLN A C 1
ATOM 960 O O . GLN A 1 121 ? -18.357 1.326 5.692 1.00 87.81 121 GLN A O 1
ATOM 965 N N . PHE A 1 122 ? -16.350 1.694 6.635 1.00 86.81 122 PHE A N 1
ATOM 966 C CA . PHE A 1 122 ? -15.769 0.367 6.382 1.00 86.81 122 PHE A CA 1
ATOM 967 C C . PHE A 1 122 ? -15.700 -0.508 7.643 1.00 86.81 122 PHE A C 1
ATOM 969 O O . PHE A 1 122 ? -14.936 -1.460 7.724 1.00 86.81 122 PHE A O 1
ATOM 976 N N . GLY A 1 123 ? -16.499 -0.171 8.656 1.00 86.62 123 GLY A N 1
ATOM 977 C CA . GLY A 1 123 ? -16.510 -0.875 9.933 1.00 86.62 123 GLY A CA 1
ATOM 978 C C . GLY A 1 123 ? -15.626 -0.228 11.006 1.00 86.62 123 GLY A C 1
ATOM 979 O O . GLY A 1 123 ? -14.868 0.709 10.737 1.00 86.62 123 GLY A O 1
ATOM 980 N N . PRO A 1 124 ? -15.766 -0.686 12.261 1.00 86.12 124 PRO A N 1
ATOM 981 C CA . PRO A 1 124 ? -15.170 -0.026 13.422 1.00 86.12 124 PRO A CA 1
ATOM 982 C C . PRO A 1 124 ? -13.648 -0.197 13.514 1.00 86.12 124 PRO A C 1
ATOM 984 O O . PRO A 1 124 ? -12.974 0.667 14.073 1.00 86.12 124 PRO A O 1
ATOM 987 N N . ASP A 1 125 ? -13.104 -1.278 12.953 1.00 90.31 125 ASP A N 1
ATOM 988 C CA . ASP A 1 125 ? -11.692 -1.639 13.118 1.00 90.31 125 ASP A CA 1
ATOM 989 C C . ASP A 1 125 ? -10.767 -0.940 12.108 1.00 90.31 125 ASP A C 1
ATOM 991 O O . ASP A 1 125 ? -9.565 -0.830 12.337 1.00 90.31 125 ASP A O 1
ATOM 995 N N . GLU A 1 126 ? -11.317 -0.393 11.023 1.00 91.31 126 GLU A N 1
ATOM 996 C CA . GLU A 1 126 ? -10.551 0.185 9.911 1.00 91.31 126 GLU A CA 1
ATOM 997 C C . GLU A 1 126 ? -9.726 1.411 10.291 1.00 91.31 126 GLU A C 1
ATOM 999 O O . GLU A 1 126 ? -8.550 1.515 9.952 1.00 91.31 126 GLU A O 1
ATOM 1004 N N . THR A 1 127 ? -10.309 2.339 11.052 1.00 91.25 127 THR A N 1
ATOM 1005 C CA . THR A 1 127 ? -9.565 3.529 11.496 1.00 91.25 127 THR A CA 1
ATOM 1006 C C . THR A 1 127 ? -8.354 3.139 12.339 1.00 91.25 127 THR A C 1
ATOM 1008 O O . THR A 1 127 ? -7.266 3.681 12.148 1.00 91.25 127 THR A O 1
ATOM 1011 N N . LYS A 1 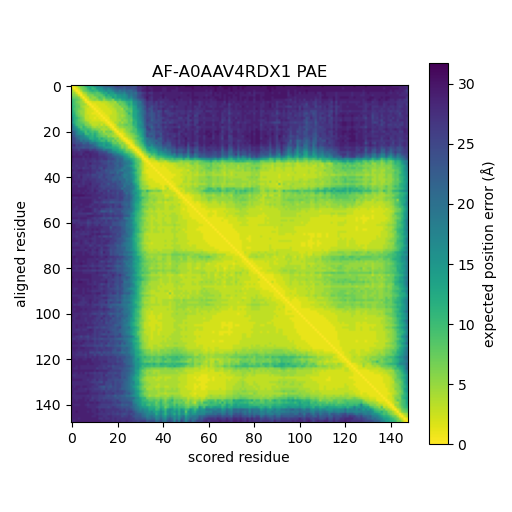128 ? -8.533 2.164 13.238 1.00 92.56 128 LYS A N 1
ATOM 1012 C CA . LYS A 1 128 ? -7.453 1.655 14.080 1.00 92.56 128 LYS A CA 1
ATOM 1013 C C . LYS A 1 128 ? -6.395 0.932 13.241 1.00 92.56 128 LYS A C 1
ATOM 1015 O O . LYS A 1 128 ? -5.211 1.195 13.421 1.00 92.56 128 LYS A O 1
ATOM 1020 N N . ALA A 1 129 ? -6.814 0.084 12.303 1.00 92.50 129 ALA A N 1
ATOM 1021 C CA . ALA A 1 129 ? -5.924 -0.634 11.393 1.00 92.50 129 ALA A CA 1
ATOM 1022 C C . ALA A 1 129 ? -5.029 0.322 10.581 1.00 92.50 129 ALA A C 1
ATOM 1024 O O . ALA A 1 129 ? -3.808 0.149 10.528 1.00 92.50 129 ALA A O 1
ATOM 1025 N N . PHE A 1 130 ? -5.603 1.390 10.014 1.00 91.06 130 PHE A N 1
ATOM 1026 C CA . PHE A 1 130 ? -4.827 2.418 9.313 1.00 91.06 130 PHE A CA 1
ATOM 1027 C C . PHE A 1 130 ? -3.878 3.186 10.236 1.00 91.06 130 PHE A C 1
ATOM 1029 O O . PHE A 1 130 ? -2.759 3.514 9.832 1.00 91.06 130 PHE A O 1
ATOM 1036 N N . GLU A 1 131 ? -4.288 3.477 11.471 1.00 89.50 131 GLU A N 1
ATOM 1037 C CA . GLU A 1 131 ? -3.415 4.135 12.442 1.00 89.50 131 GLU A CA 1
ATOM 1038 C C . GLU A 1 131 ? -2.213 3.256 12.816 1.00 89.50 131 GLU A C 1
ATOM 1040 O O . GLU A 1 131 ? -1.078 3.739 12.801 1.00 89.50 131 GLU A O 1
ATOM 1045 N N . GLU A 1 132 ? -2.431 1.965 13.070 1.00 91.25 132 GLU A N 1
ATOM 1046 C CA . GLU A 1 132 ? -1.369 1.000 13.373 1.00 91.25 132 GLU A CA 1
ATOM 1047 C C . GLU A 1 132 ? -0.406 0.823 12.189 1.00 91.25 132 GLU A C 1
ATOM 1049 O O . GLU A 1 132 ? 0.816 0.903 12.365 1.00 91.25 132 GLU A O 1
ATOM 1054 N N . ALA A 1 133 ? -0.934 0.697 10.967 1.00 86.81 133 ALA A N 1
ATOM 1055 C CA . ALA A 1 133 ? -0.127 0.638 9.750 1.00 86.81 133 ALA A CA 1
ATOM 1056 C C . ALA A 1 133 ? 0.729 1.908 9.564 1.00 86.81 133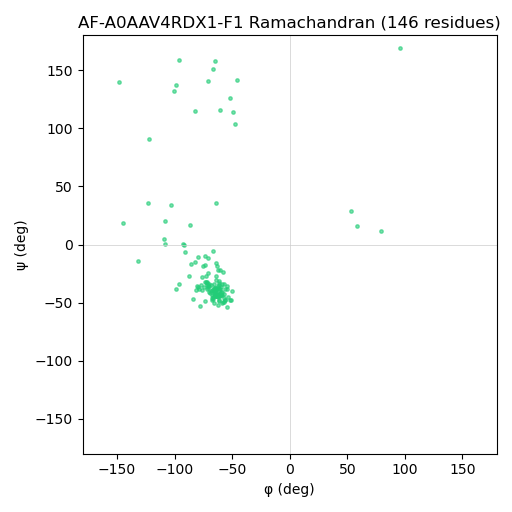 ALA A C 1
ATOM 1058 O O . ALA A 1 133 ? 1.925 1.817 9.267 1.00 86.81 133 ALA A O 1
ATOM 1059 N N . ARG A 1 134 ? 0.159 3.097 9.810 1.00 85.25 134 ARG A N 1
ATOM 1060 C CA . ARG A 1 134 ? 0.872 4.385 9.730 1.00 85.25 134 ARG A CA 1
ATOM 1061 C C . ARG A 1 134 ? 1.984 4.493 10.771 1.00 85.25 134 ARG A C 1
ATOM 1063 O O . ARG A 1 134 ? 3.085 4.955 10.454 1.00 85.25 134 ARG A O 1
ATOM 1070 N N . VAL A 1 135 ? 1.715 4.093 12.014 1.00 84.62 135 VAL A N 1
ATOM 1071 C CA . VAL A 1 135 ? 2.720 4.089 13.090 1.00 84.62 135 VAL A CA 1
ATOM 1072 C C . VAL A 1 135 ? 3.861 3.141 12.733 1.00 84.62 135 VAL A C 1
ATOM 1074 O O . VAL A 1 135 ? 5.024 3.537 12.827 1.00 84.62 135 VAL A O 1
ATOM 1077 N N . CYS A 1 136 ? 3.542 1.940 12.242 1.00 84.56 136 CYS A N 1
ATOM 1078 C CA . CYS A 1 136 ? 4.531 0.992 11.742 1.00 84.56 136 CYS A CA 1
ATOM 1079 C C . CYS A 1 136 ? 5.423 1.631 10.666 1.00 84.56 136 CYS A C 1
ATOM 1081 O O . CYS A 1 136 ? 6.639 1.682 10.843 1.00 84.56 136 CYS A O 1
ATOM 1083 N N . GLN A 1 137 ? 4.838 2.215 9.613 1.00 77.12 137 GLN A N 1
ATOM 1084 C CA . GLN A 1 137 ? 5.593 2.869 8.534 1.00 77.12 137 GLN A CA 1
ATOM 1085 C C . GLN A 1 137 ? 6.475 4.017 9.044 1.00 77.12 137 GLN A C 1
ATOM 1087 O O . GLN A 1 137 ? 7.633 4.138 8.647 1.00 77.12 137 GLN A O 1
ATOM 1092 N N . THR A 1 138 ? 5.969 4.828 9.974 1.00 73.12 138 THR A N 1
ATOM 1093 C CA . THR A 1 138 ? 6.725 5.947 10.561 1.00 73.12 138 THR A CA 1
ATOM 1094 C C . THR A 1 138 ? 7.977 5.455 11.296 1.00 73.12 138 THR A C 1
ATOM 1096 O O . THR A 1 138 ? 9.057 6.024 11.135 1.00 73.12 138 THR A O 1
ATOM 1099 N N . ILE A 1 139 ? 7.865 4.362 12.059 1.00 71.50 139 ILE A N 1
ATOM 1100 C CA . ILE A 1 139 ? 9.003 3.740 12.753 1.00 71.50 139 ILE A CA 1
ATOM 1101 C C . ILE A 1 139 ? 10.039 3.221 11.749 1.00 71.50 139 ILE A C 1
ATOM 1103 O O . ILE A 1 139 ? 11.244 3.333 11.993 1.00 71.50 139 ILE A O 1
ATOM 1107 N N . LEU A 1 140 ? 9.599 2.671 10.614 1.00 65.81 140 LEU A N 1
ATOM 1108 C CA . LEU A 1 140 ? 10.514 2.206 9.571 1.00 65.81 140 LEU A CA 1
ATOM 1109 C C . LEU A 1 140 ? 11.324 3.356 8.971 1.00 65.81 140 LEU A C 1
ATOM 1111 O O . LEU A 1 140 ? 12.535 3.213 8.822 1.00 65.81 140 LEU A O 1
ATOM 1115 N N . VAL A 1 141 ? 10.677 4.489 8.688 1.00 61.19 141 VAL A N 1
ATOM 1116 C CA . VAL A 1 141 ? 11.323 5.676 8.106 1.00 61.19 141 VAL A CA 1
ATOM 1117 C C . VAL A 1 141 ? 12.315 6.315 9.085 1.00 61.19 141 VAL A C 1
ATOM 1119 O O . VAL A 1 141 ? 13.435 6.642 8.698 1.00 61.19 141 VAL A O 1
ATOM 1122 N N . ILE A 1 142 ? 11.956 6.444 10.368 1.00 58.09 142 ILE A N 1
ATOM 1123 C CA . ILE A 1 142 ? 12.836 7.051 11.385 1.00 58.09 142 ILE A CA 1
ATOM 1124 C C . ILE A 1 142 ? 14.113 6.224 11.594 1.00 58.09 142 ILE A C 1
ATOM 1126 O O . ILE A 1 142 ? 15.198 6.793 11.697 1.00 58.09 142 ILE A O 1
ATOM 1130 N N . ASN A 1 143 ? 14.016 4.891 11.599 1.00 51.41 143 ASN A N 1
ATOM 1131 C CA . ASN A 1 143 ? 15.180 4.015 11.793 1.00 51.41 143 ASN A CA 1
ATOM 1132 C C . ASN A 1 143 ? 16.154 3.985 10.598 1.00 51.41 143 ASN A C 1
ATOM 1134 O O . ASN A 1 143 ? 17.265 3.471 10.727 1.00 51.41 143 ASN A O 1
ATOM 1138 N N . ILE A 1 144 ? 15.768 4.525 9.437 1.00 51.78 144 ILE A N 1
ATOM 1139 C CA . ILE A 1 144 ? 16.668 4.689 8.285 1.00 51.78 144 ILE A CA 1
ATOM 1140 C C . ILE A 1 144 ? 17.550 5.936 8.471 1.00 51.78 144 ILE A C 1
ATOM 1142 O O . ILE A 1 144 ? 18.730 5.905 8.139 1.00 51.78 144 ILE A O 1
ATOM 1146 N N . GLY A 1 145 ? 17.021 7.005 9.079 1.00 42.09 145 GLY A N 1
ATOM 1147 C CA . GLY A 1 145 ? 17.755 8.256 9.315 1.00 42.09 145 GLY A CA 1
ATOM 1148 C C . GLY A 1 145 ? 18.815 8.203 10.424 1.00 42.09 145 GLY A C 1
ATOM 1149 O O . GLY A 1 145 ? 19.588 9.145 10.565 1.00 42.09 145 GLY A O 1
ATOM 1150 N N . THR A 1 146 ? 18.862 7.125 11.211 1.00 37.12 146 THR A N 1
ATOM 1151 C CA . THR A 1 146 ? 19.814 6.936 12.323 1.00 37.12 146 THR A CA 1
ATOM 1152 C C . THR A 1 146 ? 20.892 5.888 12.044 1.00 37.12 146 THR A C 1
ATOM 1154 O O . THR A 1 146 ? 21.734 5.650 12.906 1.00 37.12 146 THR A O 1
ATOM 1157 N N . SER A 1 147 ? 20.881 5.266 10.861 1.00 33.84 147 SER A N 1
ATOM 1158 C CA . SER A 1 147 ? 21.839 4.222 10.464 1.00 33.84 147 SER A CA 1
ATOM 1159 C C . SER A 1 147 ? 22.922 4.733 9.499 1.00 33.84 147 SER A C 1
ATOM 1161 O O . SER A 1 147 ? 23.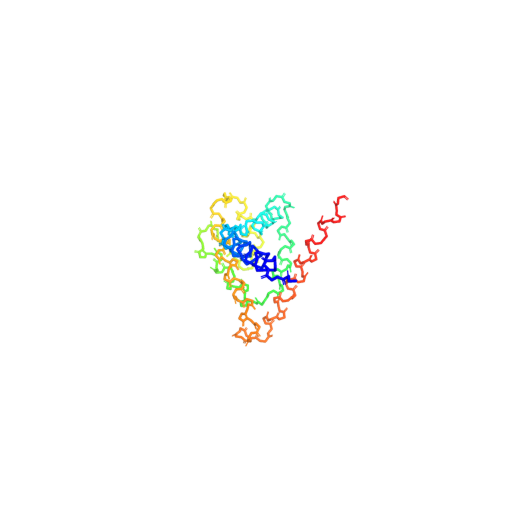346 3.988 8.616 1.00 33.84 147 SER A O 1
ATOM 1163 N N . VAL A 1 148 ? 23.348 5.996 9.650 1.00 37.34 148 VAL A N 1
ATOM 1164 C CA . VAL A 1 148 ? 24.534 6.563 8.975 1.00 37.34 148 VAL A CA 1
ATOM 1165 C C . VAL A 1 148 ? 25.689 6.650 9.961 1.00 37.34 148 VAL A C 1
ATOM 1167 O O . VAL A 1 148 ? 25.466 7.208 11.059 1.00 37.34 148 VAL A O 1
#

Solvent-accessible surface area (backbone atoms only — not comparable to full-atom values): 8432 Å² total; per-residue (Å²): 142,89,87,67,68,68,64,57,55,53,51,51,54,52,55,50,53,53,51,51,54,55,54,64,73,62,51,72,77,73,68,71,54,68,56,55,50,51,50,46,44,39,39,57,71,64,64,40,39,71,58,54,42,62,23,56,65,43,40,48,72,68,55,42,48,52,51,32,51,52,52,37,73,59,71,80,53,80,47,41,68,94,42,42,54,62,29,55,56,54,54,58,77,53,58,65,84,72,45,49,65,46,52,55,52,45,51,53,52,49,55,50,48,58,60,42,20,72,75,47,77,73,40,86,62,42,43,56,18,52,51,51,22,51,53,45,50,51,54,57,57,55,61,59,76,70,73,121

Radius of gyration: 22.5 Å; Cα contacts (8 Å, |Δi|>4): 91; chains: 1; bounding box: 42×82×30 Å

Organism: Caerostris extrusa (NCBI:txid172846)

Mean predicted aligned error: 12.28 Å

pLDDT: mean 76.65, std 17.18, range [33.84, 95.19]

Secondary structure (DSSP, 8-state):
---SHHHHHHHHHHHHHHHHHHHHHTS----SHHHHHHHHIIIIIS-THHHHHHHHTTS-HHHHHHHHHHHHTT-SS---GGGHHHHHHHHTTS-HHHHHHHHHHHHHHHHHHHHHHTTTTT-SSHHHHHHHHHHHHHHHHHTTTT--

Foldseek 3Di:
DDDPPVVVVVVVVVVVVVVVVVVVVPPPPPPVVVVVVVCLCCVQVVVVLVLLVVLLVLADPVVLVVLQVLLVVLVQFRADSVRNSVRVNVVSVDDCVSCVVSCSVSVVVVVVVQVVVVVCNPHDSRVVSVVSSVVSVVVVVVVVVPPD